Protein AF-G2X032-F1 (afdb_monomer_lite)

Foldseek 3Di:
DVVCCVPPRLVPDAAEEDFAALADPPLPDDHGAQAQQHNCHPVNLLCQLQDVSCPPHYYHYPHAQWDQDPVRDTDGDPVSVVVSVVVSVVSHVDDCPDPVNVVVSVVSNVVNVVSSVVNHVVSVVVVVVVVVVPDDPPPPDDPPDDDDDDDDDDDDD

Structure (mmCIF, N/CA/C/O backbone):
data_AF-G2X032-F1
#
_entry.id   AF-G2X032-F1
#
loop_
_atom_site.group_PDB
_atom_site.id
_atom_site.type_symbol
_atom_site.label_atom_id
_atom_site.label_alt_id
_atom_site.label_comp_id
_atom_site.label_asym_id
_atom_site.label_entity_id
_atom_site.label_seq_id
_atom_site.pdbx_PDB_ins_code
_atom_site.Cartn_x
_atom_site.Cartn_y
_atom_site.Cartn_z
_atom_site.occupancy
_atom_site.B_iso_or_equiv
_atom_site.auth_seq_id
_atom_site.auth_comp_id
_atom_site.auth_asym_id
_atom_site.auth_atom_id
_atom_site.pdbx_PDB_model_num
ATOM 1 N N . MET A 1 1 ? 1.055 -17.899 4.281 1.00 88.12 1 MET A N 1
ATOM 2 C CA . MET A 1 1 ? -0.250 -18.263 3.683 1.00 88.12 1 MET A CA 1
ATOM 3 C C . MET A 1 1 ? -0.881 -19.549 4.230 1.00 88.12 1 MET A C 1
ATOM 5 O O . MET A 1 1 ? -2.080 -19.686 4.055 1.00 88.12 1 MET A O 1
ATOM 9 N N . ALA A 1 2 ? -0.165 -20.439 4.941 1.00 92.31 2 ALA A N 1
ATOM 10 C CA . ALA A 1 2 ? -0.748 -21.683 5.482 1.00 92.31 2 ALA A CA 1
ATOM 11 C C . ALA A 1 2 ? -1.999 -21.465 6.357 1.00 92.31 2 ALA A C 1
ATOM 13 O O . ALA A 1 2 ? -3.010 -22.113 6.139 1.00 92.31 2 ALA A O 1
ATOM 14 N N . ALA A 1 3 ? -1.969 -20.495 7.278 1.00 96.56 3 ALA A N 1
ATOM 15 C CA . ALA A 1 3 ? -3.127 -20.192 8.125 1.00 96.56 3 ALA A CA 1
ATOM 16 C C . ALA A 1 3 ? -4.358 -19.719 7.328 1.00 96.56 3 ALA A C 1
ATOM 18 O O . ALA A 1 3 ? -5.481 -20.068 7.667 1.00 96.56 3 ALA A O 1
ATOM 19 N N . PHE A 1 4 ? -4.162 -18.945 6.254 1.00 95.19 4 PHE A N 1
ATOM 20 C CA . PHE A 1 4 ? -5.270 -18.532 5.387 1.00 95.19 4 PHE A CA 1
ATOM 21 C C . PHE A 1 4 ? -5.859 -19.728 4.633 1.00 95.19 4 PHE A C 1
ATOM 23 O O . PHE A 1 4 ? -7.075 -19.837 4.508 1.00 95.19 4 PHE A O 1
ATOM 30 N N . ASP A 1 5 ? -5.004 -20.624 4.137 1.00 95.44 5 ASP A N 1
ATOM 31 C CA . ASP A 1 5 ? -5.444 -21.821 3.421 1.00 95.44 5 ASP A CA 1
ATOM 32 C C . ASP A 1 5 ? -6.180 -22.815 4.337 1.00 95.44 5 ASP A C 1
ATOM 34 O O . ASP A 1 5 ? -7.159 -23.423 3.921 1.00 95.44 5 ASP A O 1
ATOM 38 N N . ASP A 1 6 ? -5.770 -22.912 5.602 1.00 97.56 6 ASP A N 1
ATOM 39 C CA . ASP A 1 6 ? -6.424 -23.752 6.611 1.00 97.56 6 ASP A CA 1
ATOM 40 C C . ASP A 1 6 ? -7.787 -23.189 7.057 1.00 97.56 6 ASP A C 1
ATOM 42 O O . ASP A 1 6 ? -8.788 -23.901 7.085 1.00 97.56 6 ASP A O 1
ATOM 46 N N . ILE A 1 7 ? -7.851 -21.886 7.358 1.00 98.06 7 ILE A N 1
ATOM 47 C CA . ILE A 1 7 ? -9.065 -21.246 7.894 1.00 98.06 7 ILE A CA 1
ATOM 48 C C . ILE A 1 7 ? -10.099 -20.971 6.795 1.00 98.06 7 ILE A C 1
ATOM 50 O O . ILE A 1 7 ? -11.298 -21.145 7.012 1.00 98.06 7 ILE A O 1
ATOM 54 N N . VAL A 1 8 ? -9.650 -20.493 5.631 1.00 97.06 8 VAL A N 1
ATOM 55 C CA . VAL A 1 8 ? -10.522 -20.082 4.520 1.00 97.06 8 VAL A CA 1
ATOM 56 C C . VAL A 1 8 ? -10.344 -21.019 3.330 1.00 97.06 8 VAL A C 1
ATOM 58 O O . VAL A 1 8 ? -11.320 -21.604 2.868 1.00 97.06 8 VAL A O 1
ATOM 61 N N . GLY A 1 9 ? -9.112 -21.177 2.841 1.00 96.44 9 GLY A N 1
ATOM 62 C CA . GLY A 1 9 ? -8.776 -21.944 1.639 1.00 96.44 9 GLY A CA 1
ATOM 63 C C . GLY A 1 9 ? -8.487 -21.057 0.429 1.00 96.44 9 GLY A C 1
ATOM 64 O O . GLY A 1 9 ? -9.359 -20.328 -0.051 1.00 96.44 9 GLY A O 1
ATOM 65 N N . LEU A 1 10 ? -7.286 -21.181 -0.145 1.00 94.44 10 LEU A N 1
ATOM 66 C CA . LEU A 1 10 ? -6.844 -20.417 -1.320 1.00 94.44 10 LEU A CA 1
ATOM 67 C C . LEU A 1 10 ? -7.747 -20.629 -2.537 1.00 94.44 10 LEU A C 1
ATOM 69 O O . LEU A 1 10 ? -7.938 -19.712 -3.330 1.00 94.44 10 LEU A O 1
ATOM 73 N N . ARG A 1 11 ? -8.383 -21.801 -2.657 1.00 95.19 11 ARG A N 1
ATOM 74 C CA . ARG A 1 11 ? -9.345 -22.103 -3.735 1.00 95.19 11 ARG A CA 1
ATOM 75 C C . ARG A 1 11 ? -10.534 -21.135 -3.802 1.00 95.19 11 ARG A C 1
ATOM 77 O O . ARG A 1 11 ? -11.154 -21.009 -4.864 1.00 95.19 11 ARG A O 1
ATOM 84 N N . TYR A 1 12 ? -10.868 -20.479 -2.689 1.00 97.19 12 TYR A N 1
ATOM 85 C CA . TYR A 1 12 ? -11.967 -19.517 -2.612 1.00 97.19 12 TYR A CA 1
ATOM 8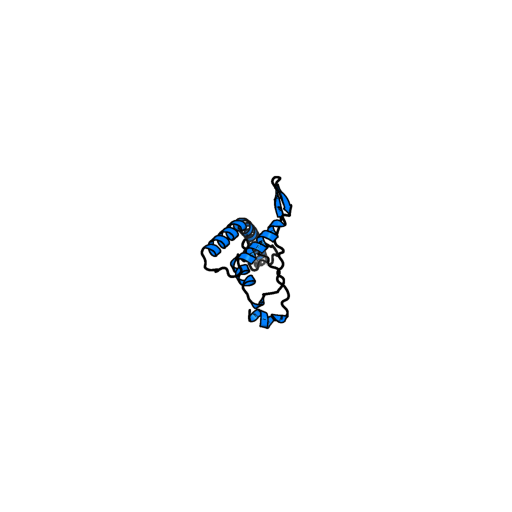6 C C . TYR A 1 12 ? -11.525 -18.071 -2.833 1.00 97.19 12 TYR A C 1
ATOM 88 O O . TYR A 1 12 ? -12.385 -17.220 -3.040 1.00 97.19 12 TYR A O 1
ATOM 96 N N . LEU A 1 13 ? -10.221 -17.780 -2.844 1.00 97.06 13 LEU A N 1
ATOM 97 C CA . LEU A 1 13 ? -9.732 -16.452 -3.194 1.00 97.06 13 LEU A CA 1
ATOM 98 C C . LEU A 1 13 ? -9.962 -16.209 -4.692 1.00 97.06 13 LEU A C 1
ATOM 100 O O . LEU A 1 13 ? -9.527 -17.002 -5.528 1.00 97.06 13 LEU A O 1
ATOM 104 N N . LYS A 1 14 ? -10.689 -15.137 -5.027 1.00 97.31 14 LYS A N 1
ATOM 105 C CA . LYS A 1 14 ? -11.059 -14.806 -6.417 1.00 97.31 14 LYS A CA 1
ATOM 106 C C . LYS A 1 14 ? -10.566 -13.453 -6.899 1.00 97.31 14 LYS A C 1
ATOM 108 O O . LYS A 1 14 ? -10.448 -13.289 -8.103 1.00 97.31 14 LYS A O 1
ATOM 113 N N . ALA A 1 15 ? -10.298 -12.515 -6.001 1.00 97.94 15 ALA A N 1
ATOM 114 C CA . ALA A 1 15 ? -9.799 -11.185 -6.321 1.00 97.94 15 ALA A CA 1
ATOM 115 C C . ALA A 1 15 ? -9.160 -10.566 -5.073 1.00 97.94 15 ALA A C 1
ATOM 117 O O . ALA A 1 15 ? -9.393 -11.039 -3.957 1.00 97.94 15 ALA A O 1
ATOM 118 N N . LEU A 1 16 ? -8.391 -9.498 -5.271 1.00 98.06 16 LEU A N 1
ATOM 119 C CA . LEU A 1 16 ? -7.870 -8.653 -4.203 1.00 98.06 16 LEU A CA 1
ATOM 120 C C . LEU A 1 16 ? -8.302 -7.207 -4.437 1.00 98.06 16 LEU A C 1
ATOM 122 O O . LEU A 1 16 ? -8.243 -6.716 -5.561 1.00 98.06 16 LEU A O 1
ATOM 126 N N . HIS A 1 17 ? -8.689 -6.514 -3.372 1.00 98.44 17 HIS A N 1
ATOM 127 C CA . HIS A 1 17 ? -8.714 -5.055 -3.370 1.00 98.44 17 HIS A CA 1
ATOM 128 C C . HIS A 1 17 ? -7.388 -4.590 -2.772 1.00 98.44 17 HIS A C 1
ATOM 130 O O . HIS A 1 17 ? -7.034 -4.992 -1.661 1.00 98.44 17 HIS A O 1
ATOM 136 N N . LEU A 1 18 ? -6.617 -3.817 -3.530 1.00 97.75 18 LEU A N 1
ATOM 137 C CA . LEU A 1 18 ? -5.286 -3.373 -3.137 1.00 97.75 18 LEU A CA 1
ATOM 138 C C . LEU A 1 18 ? -5.343 -1.916 -2.713 1.00 97.75 18 LEU A C 1
ATOM 140 O O . LEU A 1 18 ? -5.242 -1.009 -3.531 1.00 97.75 18 LEU A O 1
ATOM 144 N N . ASN A 1 19 ? -5.483 -1.709 -1.410 1.00 98.56 19 ASN A N 1
ATOM 145 C CA . ASN A 1 19 ? -5.557 -0.386 -0.813 1.00 98.56 19 ASN 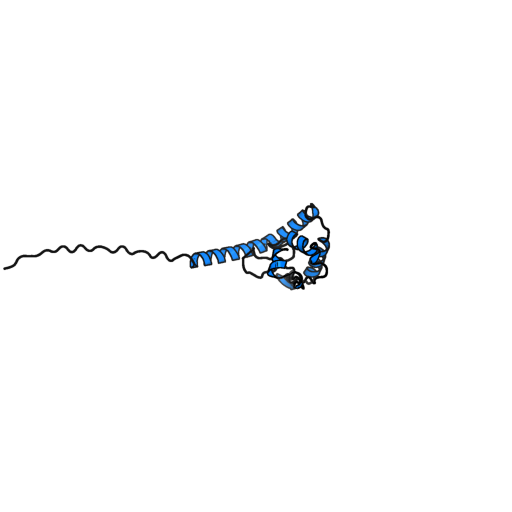A CA 1
ATOM 146 C C . ASN A 1 19 ? -4.539 -0.295 0.320 1.00 98.56 19 ASN A C 1
ATOM 148 O O . ASN A 1 19 ? -4.433 -1.206 1.143 1.00 98.56 19 ASN A O 1
ATOM 152 N N . ASP A 1 20 ? -3.796 0.807 0.381 1.00 98.69 20 ASP A N 1
ATOM 153 C CA . ASP A 1 20 ? -3.024 1.126 1.581 1.00 98.69 20 ASP A CA 1
ATOM 154 C C . ASP A 1 20 ? -3.962 1.728 2.637 1.00 98.69 20 ASP A C 1
ATOM 156 O O . ASP A 1 20 ? -5.103 2.089 2.341 1.00 98.69 20 ASP A O 1
ATOM 160 N N . SER A 1 21 ? -3.510 1.850 3.880 1.00 98.44 21 SER A N 1
ATOM 161 C CA . SER A 1 21 ? -4.320 2.366 4.982 1.00 98.44 21 SER A CA 1
ATOM 162 C C . SER A 1 21 ? -3.781 3.692 5.498 1.00 98.44 21 SER A C 1
ATOM 164 O O . SER A 1 21 ? -2.634 3.792 5.925 1.00 98.44 21 SER A O 1
ATOM 166 N N . LYS A 1 22 ? -4.631 4.718 5.565 1.00 98.25 22 LYS A N 1
ATOM 167 C CA . LYS A 1 22 ? -4.328 5.955 6.307 1.00 98.25 22 LYS A CA 1
ATOM 168 C C . LYS A 1 22 ? -4.374 5.748 7.815 1.00 98.25 22 LYS A C 1
ATOM 170 O O . LYS A 1 22 ? -3.928 6.624 8.546 1.00 98.25 22 LYS A O 1
ATOM 175 N N . ALA A 1 23 ? -4.970 4.654 8.282 1.00 97.75 23 ALA A N 1
ATOM 176 C CA . ALA A 1 23 ? -5.186 4.386 9.692 1.00 97.75 23 ALA A CA 1
ATOM 177 C C . ALA A 1 23 ? -4.251 3.279 10.207 1.00 97.75 23 ALA A C 1
ATOM 179 O O . ALA A 1 23 ? -3.946 2.340 9.464 1.00 97.75 23 ALA A O 1
ATOM 180 N N . PRO A 1 24 ? -3.804 3.364 11.470 1.00 97.69 24 PRO A N 1
ATOM 181 C CA . PRO A 1 24 ? -2.951 2.341 12.053 1.00 97.69 24 PRO A CA 1
ATOM 182 C C . PRO A 1 24 ? -3.684 0.999 12.162 1.00 97.69 24 PRO A C 1
ATOM 184 O O . PRO A 1 24 ? -4.923 0.931 12.122 1.00 97.69 24 PRO A O 1
ATOM 187 N N . PHE A 1 25 ? -2.895 -0.064 12.323 1.00 97.06 25 PHE A N 1
ATOM 188 C CA . PHE A 1 25 ? -3.392 -1.410 12.591 1.00 97.06 25 PHE A CA 1
ATOM 189 C C . PHE A 1 25 ? -4.389 -1.405 13.759 1.00 97.06 25 PHE A C 1
ATOM 191 O O . PHE A 1 25 ? -4.230 -0.648 14.715 1.00 97.06 25 PHE A O 1
ATOM 198 N N . ASP A 1 26 ? -5.427 -2.235 13.651 1.00 95.31 26 ASP A N 1
ATOM 199 C CA . ASP A 1 26 ? -6.474 -2.402 14.670 1.00 95.31 26 ASP A CA 1
ATOM 200 C C . ASP A 1 26 ? -7.323 -1.145 14.970 1.00 95.31 26 ASP A C 1
ATOM 202 O O . ASP A 1 26 ? -8.080 -1.088 15.932 1.00 95.31 26 ASP A O 1
ATOM 206 N N . SER A 1 27 ? -7.266 -0.112 14.120 1.00 95.00 27 SER A N 1
ATOM 207 C CA . SER A 1 27 ? -8.090 1.098 14.298 1.00 95.00 27 SER A CA 1
ATOM 208 C C . SER A 1 27 ? -9.578 0.913 13.961 1.00 95.00 27 SER A C 1
ATOM 210 O O . SER A 1 27 ? -10.392 1.785 14.287 1.00 95.00 27 SER A O 1
ATOM 212 N N . HIS A 1 28 ? -9.934 -0.179 13.275 1.00 94.12 28 HIS A N 1
ATOM 213 C CA . HIS A 1 28 ? -11.269 -0.452 12.720 1.00 94.12 28 HIS A CA 1
ATOM 214 C C . HIS A 1 28 ? -11.824 0.690 11.848 1.00 94.12 28 HIS A C 1
ATOM 216 O O . HIS A 1 28 ? -13.030 0.946 11.822 1.00 94.12 28 HIS A O 1
ATOM 222 N N . ARG A 1 29 ? -10.938 1.422 11.163 1.00 94.62 29 ARG A N 1
ATOM 223 C CA . ARG A 1 29 ? -11.305 2.488 10.228 1.00 94.62 29 ARG A CA 1
ATOM 224 C C . ARG A 1 29 ? -10.981 2.060 8.810 1.00 94.62 29 ARG A C 1
ATOM 226 O O . ARG A 1 29 ? -9.842 1.716 8.520 1.00 94.62 29 ARG A O 1
ATOM 233 N N . ASP A 1 30 ? -11.970 2.181 7.940 1.00 96.94 30 ASP A N 1
ATOM 234 C CA . ASP A 1 30 ? -11.817 1.944 6.513 1.00 96.94 30 ASP A CA 1
ATOM 235 C C . ASP A 1 30 ? -11.423 3.250 5.810 1.00 96.94 30 ASP A C 1
ATOM 237 O O . ASP A 1 30 ? -12.266 4.046 5.397 1.00 96.94 30 ASP A O 1
ATOM 241 N N . LEU A 1 31 ? -10.124 3.562 5.832 1.00 97.56 31 LEU A N 1
ATOM 242 C CA . LEU A 1 31 ? -9.578 4.790 5.257 1.00 97.56 31 LEU A CA 1
ATOM 243 C C . LEU A 1 31 ? -8.432 4.470 4.308 1.00 97.56 31 LEU A C 1
ATOM 245 O O . LEU A 1 31 ? -7.285 4.345 4.735 1.00 97.56 31 LEU A O 1
ATOM 249 N N . HIS A 1 32 ? -8.736 4.420 3.015 1.00 98.38 32 HIS A N 1
ATOM 250 C CA . HIS A 1 32 ? -7.744 4.098 1.998 1.00 98.38 32 HIS A CA 1
ATOM 251 C C . HIS A 1 32 ? -6.702 5.210 1.819 1.00 98.38 32 HIS A C 1
ATOM 253 O O . HIS A 1 32 ? -7.028 6.406 1.774 1.00 98.38 32 HIS A O 1
ATOM 259 N N . ALA A 1 33 ? -5.446 4.796 1.696 1.00 98.38 33 ALA A N 1
ATOM 260 C CA . ALA A 1 33 ? -4.301 5.587 1.267 1.00 98.38 33 ALA A CA 1
ATOM 261 C C . ALA A 1 33 ? -3.841 5.127 -0.121 1.00 98.38 33 ALA A C 1
ATOM 263 O O . ALA A 1 33 ? -4.131 4.010 -0.546 1.00 98.38 33 ALA A O 1
ATOM 264 N N . ASN A 1 34 ? -3.105 6.000 -0.804 1.00 98.62 34 ASN A N 1
ATOM 265 C CA . ASN A 1 34 ? -2.409 5.628 -2.027 1.00 98.62 34 ASN A CA 1
ATOM 266 C C . ASN A 1 34 ? -1.288 4.625 -1.725 1.00 98.62 34 ASN A C 1
ATOM 268 O O . ASN A 1 34 ? -0.713 4.650 -0.631 1.00 98.62 34 ASN A O 1
ATOM 272 N N . ILE A 1 35 ? -0.970 3.773 -2.695 1.00 98.69 35 ILE A N 1
ATOM 273 C CA . ILE A 1 35 ? -0.009 2.672 -2.563 1.00 98.69 35 ILE A CA 1
ATOM 274 C C . ILE A 1 35 ? 1.337 3.177 -2.020 1.00 98.69 35 ILE A C 1
ATOM 276 O O . ILE A 1 35 ? 1.945 4.095 -2.569 1.00 98.69 35 ILE A O 1
ATOM 280 N N . GLY A 1 36 ? 1.792 2.590 -0.910 1.00 98.62 36 GLY A N 1
ATOM 281 C CA . GLY A 1 36 ? 3.065 2.903 -0.253 1.00 98.62 36 GLY A CA 1
ATOM 282 C C . GLY A 1 36 ? 3.050 4.143 0.647 1.00 98.62 36 GLY A C 1
ATOM 283 O O . GLY A 1 36 ? 4.009 4.365 1.388 1.00 98.62 36 GLY A O 1
ATOM 284 N N . THR A 1 37 ? 1.976 4.938 0.623 1.00 98.69 37 THR A N 1
ATOM 285 C CA . THR A 1 37 ? 1.848 6.171 1.421 1.00 98.69 37 THR A CA 1
ATOM 286 C C . THR A 1 37 ? 1.156 5.952 2.768 1.00 98.69 37 THR A C 1
ATOM 288 O O . THR A 1 37 ? 1.146 6.840 3.621 1.00 98.69 37 THR A O 1
ATOM 291 N N . GLY A 1 38 ? 0.554 4.788 2.991 1.00 98.62 38 GLY A N 1
ATOM 292 C CA . GLY A 1 38 ? -0.152 4.458 4.221 1.00 98.62 38 GLY A CA 1
ATOM 293 C C . GLY A 1 38 ? 0.703 3.679 5.223 1.00 98.62 38 GLY A C 1
ATOM 294 O O . GLY A 1 38 ? 1.932 3.670 5.166 1.00 98.62 38 GLY A O 1
ATOM 295 N N . PHE A 1 39 ? 0.029 3.095 6.209 1.00 98.56 39 PHE A N 1
ATOM 296 C CA . PHE A 1 39 ? 0.620 2.307 7.286 1.00 98.56 39 PHE A CA 1
ATOM 297 C C . PHE A 1 39 ? 1.036 0.897 6.844 1.00 98.56 39 PHE A C 1
ATOM 299 O O . PHE A 1 39 ? 1.818 0.277 7.559 1.00 98.56 39 PHE A O 1
ATOM 306 N N . LEU A 1 40 ? 0.537 0.379 5.709 1.00 98.38 40 LEU A N 1
ATOM 307 C CA . LEU A 1 40 ? 1.018 -0.902 5.175 1.00 98.38 40 LEU A CA 1
ATOM 308 C C . LEU A 1 40 ? 2.389 -0.734 4.515 1.00 98.38 40 LEU A C 1
ATOM 310 O O . LEU A 1 40 ? 3.253 -1.595 4.673 1.00 98.38 40 LEU A O 1
ATOM 314 N N . GLY A 1 41 ? 2.589 0.383 3.808 1.00 98.44 41 GLY A N 1
ATOM 315 C CA . GLY A 1 41 ? 3.844 0.695 3.133 1.00 98.44 41 GLY A CA 1
ATOM 316 C C . GLY A 1 41 ? 4.077 -0.130 1.866 1.00 98.44 41 GLY A C 1
ATOM 317 O O . GLY A 1 41 ? 3.297 -1.012 1.505 1.00 98.44 41 GLY A O 1
ATOM 318 N N . LEU A 1 42 ? 5.159 0.187 1.151 1.00 98.69 42 LEU A N 1
ATOM 319 C CA . LEU A 1 42 ? 5.401 -0.339 -0.195 1.00 98.69 42 LEU A CA 1
ATOM 320 C C . LEU A 1 42 ? 5.700 -1.845 -0.188 1.00 98.69 42 LEU A C 1
ATOM 322 O O . LEU A 1 42 ? 5.226 -2.574 -1.063 1.00 98.69 42 LEU A O 1
ATOM 326 N N . ARG A 1 43 ? 6.430 -2.332 0.825 1.00 98.44 43 ARG A N 1
ATOM 327 C CA . ARG A 1 43 ? 6.792 -3.754 0.955 1.00 98.44 43 ARG A CA 1
ATOM 328 C C . ARG A 1 43 ? 5.591 -4.699 1.016 1.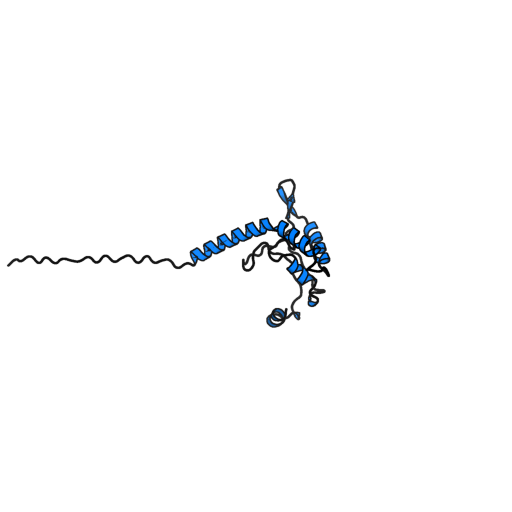00 98.44 43 ARG A C 1
ATOM 330 O O . ARG A 1 43 ? 5.681 -5.823 0.513 1.00 98.44 43 ARG A O 1
ATOM 337 N N . ALA A 1 44 ? 4.461 -4.263 1.574 1.00 98.25 44 ALA A N 1
ATOM 338 C CA . ALA A 1 44 ? 3.239 -5.063 1.580 1.00 98.25 44 ALA A CA 1
ATOM 339 C C . ALA A 1 44 ? 2.759 -5.357 0.148 1.00 98.25 44 ALA A C 1
ATOM 341 O O . ALA A 1 44 ? 2.496 -6.508 -0.199 1.00 98.25 44 ALA A O 1
ATOM 342 N N . PHE A 1 45 ? 2.722 -4.334 -0.707 1.00 98.69 45 PHE A N 1
ATOM 343 C CA . PHE A 1 45 ? 2.288 -4.465 -2.098 1.00 98.69 45 PHE A CA 1
ATOM 344 C C . PHE A 1 45 ? 3.295 -5.221 -2.953 1.00 98.69 45 PHE A C 1
ATOM 346 O O . PHE A 1 45 ? 2.889 -6.072 -3.739 1.00 98.69 45 PHE A O 1
ATOM 353 N N . HIS A 1 46 ? 4.595 -4.988 -2.743 1.00 98.69 46 HIS A N 1
ATOM 354 C CA . HIS A 1 46 ? 5.654 -5.784 -3.372 1.00 98.69 46 HIS A CA 1
ATOM 355 C C . HIS A 1 46 ? 5.463 -7.281 -3.103 1.00 98.69 46 HIS A C 1
ATOM 357 O O . HIS A 1 46 ? 5.475 -8.084 -4.038 1.00 98.69 46 HIS A O 1
ATOM 363 N N . SER A 1 47 ? 5.200 -7.646 -1.845 1.00 98.06 47 SER A N 1
ATOM 364 C CA . SER A 1 47 ? 4.970 -9.039 -1.449 1.00 98.06 47 SER A CA 1
ATOM 365 C C . SER A 1 47 ? 3.750 -9.640 -2.150 1.00 98.06 47 SER A C 1
ATOM 367 O O . SER A 1 47 ? 3.785 -10.798 -2.557 1.00 98.06 47 SER A O 1
ATOM 369 N N . VAL A 1 48 ? 2.675 -8.861 -2.308 1.00 97.38 48 VAL A N 1
ATOM 370 C CA . VAL A 1 48 ? 1.436 -9.299 -2.968 1.00 97.38 48 VAL A CA 1
ATOM 371 C C . VAL A 1 48 ? 1.646 -9.533 -4.463 1.00 97.38 48 VAL A C 1
ATOM 373 O O . VAL A 1 48 ? 1.297 -10.606 -4.953 1.00 97.38 48 VAL A O 1
ATOM 376 N N . VAL A 1 49 ? 2.226 -8.571 -5.189 1.00 97.88 49 VAL A N 1
ATOM 377 C CA . VAL A 1 49 ? 2.376 -8.677 -6.654 1.00 97.88 49 VAL A CA 1
ATOM 378 C C . VAL A 1 49 ? 3.410 -9.724 -7.074 1.00 97.88 49 VAL A C 1
ATOM 380 O O . V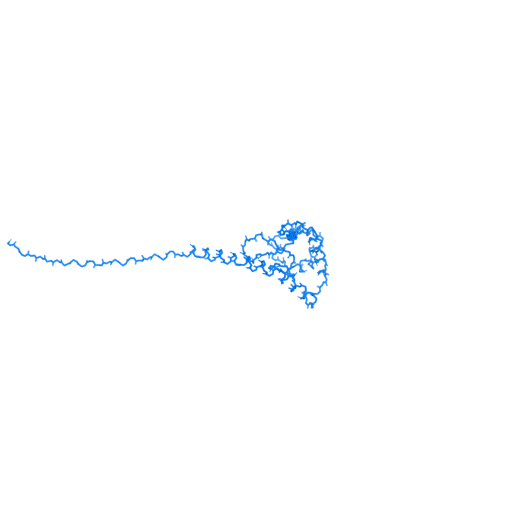AL A 1 49 ? 3.336 -10.244 -8.183 1.00 97.88 49 VAL A O 1
ATOM 383 N N . ASN A 1 50 ? 4.337 -10.085 -6.179 1.00 97.88 50 ASN A N 1
ATOM 384 C CA . ASN A 1 50 ? 5.333 -11.136 -6.408 1.00 97.88 50 ASN A CA 1
ATOM 385 C C . ASN A 1 50 ? 4.933 -12.507 -5.827 1.00 97.88 50 ASN A C 1
ATOM 387 O O . ASN A 1 50 ? 5.701 -13.468 -5.927 1.00 97.88 50 ASN A O 1
ATOM 391 N N . TYR A 1 51 ? 3.744 -12.648 -5.229 1.00 96.50 51 TYR A N 1
ATOM 392 C CA . TYR A 1 51 ? 3.294 -13.936 -4.705 1.00 96.50 51 TYR A CA 1
ATOM 393 C C . TYR A 1 51 ? 2.677 -14.795 -5.814 1.00 96.50 51 TYR A C 1
ATOM 395 O O . TYR A 1 51 ? 1.547 -14.568 -6.242 1.00 96.50 51 TYR A O 1
ATOM 403 N N . ALA A 1 52 ? 3.409 -15.824 -6.258 1.00 95.38 52 ALA A N 1
ATOM 404 C CA . ALA A 1 52 ? 3.029 -16.647 -7.411 1.00 95.38 52 ALA A CA 1
ATOM 405 C C . ALA A 1 52 ? 1.579 -17.191 -7.387 1.00 95.38 52 ALA A C 1
ATOM 407 O O . ALA A 1 52 ? 0.928 -17.143 -8.429 1.00 95.38 52 ALA A O 1
ATOM 408 N N . PRO A 1 53 ? 1.009 -17.644 -6.249 1.00 94.75 53 PRO A N 1
ATOM 409 C CA . PRO A 1 53 ? -0.390 -18.084 -6.202 1.00 94.75 53 PRO A CA 1
ATOM 410 C C . PRO A 1 53 ? -1.445 -17.000 -6.462 1.00 94.75 53 PRO A C 1
ATOM 412 O O . PRO A 1 53 ? -2.609 -17.343 -6.649 1.00 94.75 53 PRO A O 1
ATOM 415 N N . PHE A 1 54 ? -1.082 -15.714 -6.456 1.00 95.81 54 PHE A N 1
ATOM 416 C CA . PHE A 1 54 ? -1.988 -14.620 -6.824 1.00 95.81 54 PHE A CA 1
ATOM 417 C C . PHE A 1 54 ? -1.917 -14.250 -8.309 1.00 95.81 54 PHE A C 1
ATOM 419 O O . PHE A 1 54 ? -2.715 -13.434 -8.771 1.00 95.81 54 PHE A O 1
ATOM 426 N N . ALA A 1 55 ? -1.003 -14.851 -9.076 1.00 94.69 55 ALA A N 1
ATOM 427 C CA . ALA A 1 55 ? -0.906 -14.608 -10.507 1.00 94.69 55 ALA A CA 1
ATOM 428 C C . ALA A 1 55 ? -2.233 -14.938 -11.213 1.00 94.69 55 ALA A C 1
ATOM 430 O O . ALA A 1 55 ? -2.815 -16.006 -11.023 1.00 94.69 55 ALA A O 1
ATOM 431 N N . GLY A 1 56 ? -2.712 -14.004 -12.037 1.00 95.25 56 GLY A N 1
ATOM 432 C CA . GLY A 1 56 ? -3.977 -14.134 -12.765 1.00 95.25 56 GLY A CA 1
ATOM 433 C C . GLY A 1 56 ? -5.233 -13.784 -11.960 1.00 95.25 56 GLY A C 1
ATOM 434 O O . GLY A 1 56 ? -6.321 -13.781 -12.536 1.00 95.25 56 GLY A O 1
ATOM 435 N N . LEU A 1 57 ? -5.118 -13.457 -10.667 1.00 97.69 57 LEU A N 1
ATOM 436 C CA . LEU A 1 57 ? -6.243 -12.916 -9.908 1.00 97.69 57 LEU A CA 1
ATOM 437 C C . LEU A 1 57 ? -6.454 -11.428 -10.236 1.00 97.69 57 LEU A C 1
ATOM 439 O O . LEU A 1 57 ? -5.482 -10.671 -10.273 1.00 97.69 57 LEU A O 1
ATOM 443 N N . PRO A 1 58 ? -7.707 -10.975 -10.419 1.00 98.31 58 PRO A N 1
ATOM 444 C CA . PRO A 1 58 ? -8.027 -9.556 -10.484 1.00 98.31 58 PRO A CA 1
ATOM 445 C C . PRO A 1 58 ? -7.564 -8.813 -9.227 1.00 98.31 58 PRO A C 1
ATOM 447 O O . PRO A 1 58 ? -7.837 -9.242 -8.103 1.00 98.31 58 PRO A O 1
ATOM 450 N N . MET A 1 59 ? -6.905 -7.675 -9.434 1.00 98.19 59 MET A N 1
ATOM 451 C CA . MET A 1 59 ? -6.483 -6.746 -8.388 1.00 98.19 59 MET A CA 1
ATOM 452 C C . MET A 1 59 ? -7.137 -5.388 -8.657 1.00 98.19 59 MET A C 1
ATOM 454 O O . MET A 1 59 ? -6.972 -4.831 -9.741 1.00 98.19 59 MET A O 1
ATOM 458 N N . VAL A 1 60 ? -7.916 -4.880 -7.703 1.00 98.31 60 VAL A N 1
ATOM 459 C CA . VAL A 1 60 ? -8.737 -3.668 -7.853 1.00 98.31 60 VAL A CA 1
ATOM 460 C C . VAL A 1 60 ? -8.214 -2.574 -6.930 1.00 98.31 60 VAL A C 1
ATOM 462 O O . VAL A 1 60 ? -8.053 -2.808 -5.735 1.00 98.31 60 VAL A O 1
ATOM 465 N N . LEU A 1 61 ? -7.956 -1.387 -7.478 1.00 98.25 61 LEU A N 1
ATOM 466 C CA . LEU A 1 61 ? -7.629 -0.193 -6.697 1.00 98.25 61 LEU A CA 1
ATOM 467 C C . LEU A 1 61 ? -8.912 0.558 -6.332 1.00 98.25 61 LEU A C 1
ATOM 469 O O . LEU A 1 61 ? -9.741 0.838 -7.196 1.00 98.25 61 LEU A O 1
ATOM 473 N N . GLU A 1 62 ? -9.040 0.933 -5.063 1.00 97.81 62 GLU A N 1
ATOM 474 C CA . GLU A 1 62 ? -10.104 1.799 -4.530 1.00 97.81 62 GLU A CA 1
ATOM 475 C C . GLU A 1 62 ? -9.483 2.985 -3.771 1.00 97.81 62 GLU A C 1
ATOM 477 O O . GLU A 1 62 ? -10.042 3.527 -2.811 1.00 97.81 62 GLU A O 1
ATOM 482 N N . THR A 1 63 ? -8.269 3.353 -4.173 1.00 98.06 63 THR A N 1
ATOM 483 C CA . THR A 1 63 ? -7.464 4.418 -3.583 1.00 98.06 63 THR A CA 1
ATOM 484 C C . THR A 1 63 ? -8.040 5.798 -3.928 1.00 98.06 63 THR A C 1
ATOM 486 O O . THR A 1 63 ? -8.681 5.976 -4.969 1.00 98.06 63 THR A O 1
ATOM 489 N N . PRO A 1 64 ? -7.838 6.806 -3.058 1.00 97.00 64 PRO A N 1
ATOM 490 C CA . PRO A 1 64 ? -8.359 8.150 -3.283 1.00 97.00 64 PRO A CA 1
ATOM 491 C C . PRO A 1 64 ? -7.700 8.816 -4.500 1.00 97.00 64 PRO A C 1
ATOM 493 O O . PRO A 1 64 ? -6.477 8.774 -4.648 1.00 97.00 64 PRO A O 1
ATOM 496 N N . ILE A 1 65 ? -8.514 9.493 -5.317 1.00 96.50 65 ILE A N 1
ATOM 497 C CA . ILE A 1 65 ? -8.075 10.219 -6.526 1.00 96.50 65 ILE A CA 1
ATOM 498 C C . ILE A 1 65 ? -8.282 11.737 -6.440 1.00 96.50 65 ILE A C 1
ATOM 500 O O . ILE A 1 65 ? -7.974 12.460 -7.385 1.00 96.50 65 ILE A O 1
ATOM 504 N N . ASP A 1 66 ? -8.807 12.238 -5.323 1.00 93.12 66 ASP A N 1
ATOM 505 C CA . ASP A 1 66 ? -9.020 13.668 -5.125 1.00 93.12 66 ASP A CA 1
ATOM 506 C C . ASP A 1 66 ? -7.688 14.409 -4.976 1.00 93.12 66 ASP A C 1
ATOM 508 O O . ASP A 1 66 ? -6.911 14.159 -4.050 1.00 93.12 66 ASP A O 1
ATOM 512 N N . ARG A 1 67 ? -7.458 15.400 -5.837 1.00 87.19 67 ARG A N 1
ATOM 513 C CA . ARG A 1 67 ? -6.350 16.354 -5.721 1.00 87.19 67 ARG A CA 1
ATOM 514 C C . ARG A 1 67 ? -6.874 17.764 -5.503 1.00 87.19 67 ARG A C 1
ATOM 516 O O . ARG A 1 67 ? -7.977 18.113 -5.918 1.00 87.19 67 ARG A O 1
ATOM 523 N N . LYS A 1 68 ? -6.076 18.595 -4.833 1.00 85.81 68 LYS A N 1
ATOM 524 C CA . LYS A 1 68 ? -6.385 20.017 -4.664 1.00 85.81 68 LYS A CA 1
ATOM 525 C C . LYS A 1 68 ? -6.004 20.776 -5.929 1.00 85.81 68 LYS A C 1
ATOM 527 O O . LYS A 1 68 ? -4.831 20.830 -6.284 1.00 85.81 68 LYS A O 1
ATOM 532 N N . GLY A 1 69 ? -7.003 21.343 -6.597 1.00 84.69 69 GLY A N 1
ATOM 533 C CA . GLY A 1 69 ? -6.805 22.248 -7.718 1.00 84.69 69 GLY A CA 1
ATOM 534 C C . GLY A 1 69 ? -6.203 23.588 -7.272 1.00 84.69 69 GLY A C 1
ATOM 535 O O . GLY A 1 69 ? -6.148 23.877 -6.071 1.00 84.69 69 GLY A O 1
ATOM 536 N N . PRO A 1 70 ? -5.791 24.443 -8.224 1.00 86.69 70 PRO A N 1
ATOM 537 C CA . PRO A 1 70 ? -5.241 25.769 -7.927 1.00 86.69 70 PRO A CA 1
ATOM 538 C C . PRO A 1 70 ? -6.179 26.666 -7.104 1.00 86.69 70 PRO A C 1
ATOM 540 O O . PRO A 1 70 ? -5.724 27.563 -6.404 1.00 86.69 70 PRO A O 1
ATOM 543 N N . ASP A 1 71 ? -7.489 26.415 -7.170 1.00 92.75 71 ASP A N 1
ATOM 544 C CA . ASP A 1 71 ? -8.530 27.125 -6.423 1.00 92.75 71 ASP A CA 1
ATOM 545 C C . ASP A 1 71 ? -8.837 26.500 -5.044 1.00 92.75 71 ASP A C 1
ATOM 547 O O . ASP A 1 71 ? -9.784 26.905 -4.369 1.00 92.75 71 ASP A O 1
ATOM 551 N N . GLY A 1 72 ? -8.063 25.495 -4.620 1.00 89.62 72 GLY A N 1
ATOM 552 C CA . GLY A 1 72 ? -8.238 24.778 -3.355 1.00 89.62 72 GLY A CA 1
ATOM 553 C C . GLY A 1 72 ? -9.409 23.787 -3.336 1.00 89.62 72 GLY A C 1
ATOM 554 O O . GLY A 1 72 ? -9.635 23.113 -2.317 1.00 89.62 72 GLY A O 1
ATOM 555 N N . LYS A 1 73 ? -10.154 23.648 -4.439 1.00 91.69 73 LYS A N 1
ATOM 556 C CA . LYS A 1 73 ? -11.224 22.652 -4.547 1.00 91.69 73 LYS A CA 1
ATOM 557 C C . LYS A 1 73 ? -10.650 21.278 -4.845 1.00 91.69 73 LYS A C 1
ATOM 559 O O . LYS A 1 73 ? -9.560 21.145 -5.394 1.00 91.69 73 LYS A O 1
ATOM 564 N N . SER A 1 74 ? -11.376 20.251 -4.420 1.00 92.31 74 SER A N 1
ATOM 565 C CA . SER A 1 74 ? -11.036 18.877 -4.776 1.00 92.31 74 SER A CA 1
ATOM 566 C C . SER A 1 74 ? -11.495 18.601 -6.206 1.00 92.31 74 SER A C 1
ATOM 568 O O . SER A 1 74 ? -12.626 18.936 -6.559 1.00 92.31 74 SER A O 1
ATOM 570 N N . VAL A 1 75 ? -10.614 18.017 -7.008 1.00 94.19 75 VAL A N 1
ATOM 571 C CA . VAL A 1 75 ? -10.896 17.532 -8.359 1.00 94.19 75 VAL A CA 1
ATOM 572 C C . VAL A 1 75 ? -10.451 16.079 -8.425 1.00 94.19 75 VAL A C 1
ATOM 574 O O . VAL A 1 75 ? -9.368 15.748 -7.941 1.00 94.19 75 VAL A O 1
ATOM 577 N N . GLU A 1 76 ? -11.275 15.223 -9.022 1.00 94.50 76 GLU A N 1
ATOM 578 C CA . GLU A 1 76 ? -10.908 13.834 -9.282 1.00 94.50 76 GLU A CA 1
ATOM 579 C C . GLU A 1 76 ? -9.842 13.759 -10.380 1.00 94.50 76 GLU A C 1
ATOM 581 O O . GLU A 1 76 ? -10.048 14.240 -11.496 1.00 94.50 76 GLU A O 1
ATOM 586 N N . ASP A 1 77 ? -8.721 13.113 -10.074 1.00 95.00 77 ASP A N 1
ATOM 587 C CA . ASP A 1 77 ? -7.636 12.869 -11.015 1.00 95.00 77 ASP A CA 1
ATOM 588 C C . ASP A 1 77 ? -7.429 11.364 -11.220 1.00 95.00 77 ASP A C 1
ATOM 590 O O . ASP A 1 77 ? -6.687 10.698 -10.497 1.00 95.00 77 ASP A O 1
ATOM 594 N N . ARG A 1 78 ? -8.075 10.818 -12.253 1.00 95.12 78 ARG A N 1
ATOM 595 C CA . ARG A 1 78 ? -7.967 9.392 -12.608 1.00 95.12 78 ARG A CA 1
ATOM 596 C C . ARG A 1 78 ? -6.552 8.974 -13.009 1.00 95.12 78 ARG A C 1
ATOM 598 O O . ARG A 1 78 ? -6.270 7.776 -13.018 1.00 95.12 78 ARG A O 1
ATOM 605 N N . GLN A 1 79 ? -5.660 9.924 -13.307 1.00 96.44 79 GLN A N 1
ATOM 606 C CA . GLN A 1 79 ? -4.254 9.623 -13.564 1.00 96.44 79 GLN A CA 1
ATOM 607 C C . GLN A 1 79 ? -3.589 8.975 -12.344 1.00 96.44 79 GLN A C 1
ATOM 609 O O . GLN A 1 79 ? -2.681 8.170 -12.517 1.00 96.44 79 GLN A O 1
ATOM 614 N N . VAL A 1 80 ? -4.092 9.233 -11.129 1.00 96.75 80 VAL A N 1
ATOM 615 C CA . VAL A 1 80 ? -3.607 8.594 -9.897 1.00 96.75 80 VAL A CA 1
ATOM 616 C C . VAL A 1 80 ? -3.632 7.069 -10.005 1.00 96.75 80 VAL A C 1
ATOM 618 O O . VAL A 1 80 ? -2.622 6.433 -9.720 1.00 96.75 80 VAL A O 1
ATOM 621 N N . TRP A 1 81 ? -4.732 6.472 -10.474 1.00 97.94 81 TRP A N 1
ATOM 622 C CA . TRP A 1 81 ? -4.805 5.015 -10.627 1.00 97.94 81 TRP A CA 1
ATOM 623 C C . TRP A 1 81 ? -3.865 4.496 -11.708 1.00 97.94 81 TRP A C 1
ATOM 625 O O . TRP A 1 81 ? -3.247 3.453 -11.529 1.00 97.94 81 TRP A O 1
ATOM 635 N N . ALA A 1 82 ? -3.719 5.218 -12.820 1.00 98.19 82 ALA A N 1
ATOM 636 C CA . ALA A 1 82 ? -2.776 4.829 -13.864 1.00 98.19 82 ALA A CA 1
ATOM 637 C C . ALA A 1 82 ? -1.321 4.860 -13.359 1.00 98.19 82 ALA A C 1
ATOM 639 O O . ALA A 1 82 ? -0.531 3.983 -13.707 1.00 98.19 82 ALA A O 1
ATOM 640 N N . ASP A 1 83 ? -0.973 5.835 -12.519 1.00 98.19 83 ASP A N 1
ATOM 641 C CA . ASP A 1 83 ? 0.348 5.934 -11.896 1.00 98.19 83 ASP A CA 1
ATOM 642 C C . ASP A 1 83 ? 0.564 4.821 -10.857 1.00 98.19 83 ASP A C 1
ATOM 644 O O . ASP A 1 83 ? 1.640 4.229 -10.807 1.00 98.19 83 ASP A O 1
ATOM 648 N N . GLU A 1 84 ? -0.456 4.483 -10.064 1.00 98.56 84 GLU A N 1
ATOM 649 C CA . GLU A 1 84 ? -0.388 3.387 -9.089 1.00 98.56 84 GLU A CA 1
ATOM 650 C C . GLU A 1 84 ? -0.310 2.005 -9.741 1.00 98.56 84 GLU A C 1
ATOM 652 O O . GLU A 1 84 ? 0.421 1.147 -9.253 1.00 98.56 84 GLU A O 1
ATOM 657 N N . ILE A 1 85 ? -1.000 1.788 -10.864 1.00 98.62 85 ILE A N 1
ATOM 658 C CA . ILE A 1 85 ? -0.858 0.558 -11.653 1.00 98.62 85 ILE A CA 1
ATOM 659 C C . ILE A 1 85 ? 0.590 0.421 -12.132 1.00 98.62 85 ILE A C 1
ATOM 661 O O . ILE A 1 85 ? 1.207 -0.615 -11.903 1.00 98.62 85 ILE A O 1
ATOM 665 N N . LYS A 1 86 ? 1.171 1.484 -12.705 1.00 98.69 86 LYS A N 1
ATOM 666 C CA . LYS A 1 86 ? 2.579 1.477 -13.137 1.00 98.69 86 LYS A CA 1
ATOM 667 C C . LYS A 1 86 ? 3.544 1.262 -11.976 1.00 98.69 86 LYS A C 1
ATOM 669 O O . LYS A 1 86 ? 4.545 0.567 -12.135 1.00 98.69 86 LYS A O 1
ATOM 674 N N . LEU A 1 87 ? 3.255 1.847 -10.813 1.00 98.75 87 LEU A N 1
ATOM 675 C CA . LEU A 1 87 ? 4.023 1.605 -9.597 1.00 98.75 87 LEU A CA 1
ATOM 676 C C . LEU A 1 87 ? 3.994 0.114 -9.246 1.00 98.75 87 LEU A C 1
ATOM 678 O O . LEU A 1 87 ? 5.059 -0.477 -9.121 1.00 98.75 87 LEU A O 1
ATOM 682 N N . LEU A 1 88 ? 2.815 -0.508 -9.151 1.00 98.62 88 LEU A N 1
ATOM 683 C CA . LEU A 1 88 ? 2.673 -1.935 -8.840 1.00 98.62 88 LEU A CA 1
ATOM 684 C C . LEU A 1 88 ? 3.374 -2.832 -9.869 1.00 98.62 88 LEU A C 1
ATOM 686 O O . LEU A 1 88 ? 4.083 -3.757 -9.479 1.00 98.62 88 LEU A O 1
ATOM 690 N N . GLU A 1 89 ? 3.234 -2.533 -11.162 1.00 98.25 89 GLU A N 1
ATOM 691 C CA . GLU A 1 89 ? 3.937 -3.239 -12.239 1.00 98.25 89 GLU A CA 1
ATOM 692 C C . GLU A 1 89 ? 5.458 -3.135 -12.079 1.00 98.25 89 GLU A C 1
ATOM 694 O O . GLU A 1 89 ? 6.161 -4.129 -12.247 1.00 98.25 89 GLU A O 1
ATOM 699 N N . SER A 1 90 ? 5.972 -1.963 -11.686 1.00 98.44 90 SER A N 1
ATOM 700 C CA . SER A 1 90 ? 7.410 -1.767 -11.471 1.00 98.44 90 SER A CA 1
ATOM 701 C C . SER A 1 90 ? 7.976 -2.589 -10.309 1.00 98.44 90 SER A C 1
ATOM 703 O O . SER A 1 90 ? 9.170 -2.877 -10.300 1.00 98.44 90 SER A O 1
ATOM 705 N N . LEU A 1 91 ? 7.140 -2.995 -9.344 1.00 98.44 91 LEU A N 1
ATOM 706 C CA . LEU A 1 91 ? 7.561 -3.824 -8.210 1.00 98.44 91 LEU A CA 1
ATOM 707 C C . LEU A 1 91 ? 7.735 -5.302 -8.587 1.00 98.44 91 LEU A C 1
ATOM 709 O O . LEU A 1 91 ? 8.351 -6.053 -7.826 1.00 98.44 91 LEU A O 1
ATOM 713 N N . ILE A 1 92 ? 7.190 -5.746 -9.723 1.00 97.88 92 ILE A N 1
ATOM 714 C CA . ILE A 1 92 ? 7.288 -7.139 -10.171 1.00 97.88 92 ILE A CA 1
ATOM 715 C C . ILE A 1 92 ? 8.749 -7.449 -10.509 1.00 97.88 92 ILE A C 1
ATOM 717 O O . ILE A 1 92 ? 9.342 -6.852 -11.404 1.00 97.88 92 ILE A O 1
ATOM 721 N N . GLY A 1 93 ? 9.343 -8.393 -9.779 1.00 96.81 93 GLY A N 1
ATOM 722 C CA . GLY A 1 93 ? 10.749 -8.774 -9.925 1.00 96.81 93 GLY A CA 1
ATOM 723 C C . GLY A 1 93 ? 11.760 -7.755 -9.385 1.00 96.81 93 GLY A C 1
ATOM 724 O O . GLY A 1 93 ? 12.960 -8.015 -9.462 1.00 96.81 93 GLY A O 1
ATOM 725 N N . MET A 1 94 ? 11.315 -6.626 -8.823 1.00 97.94 94 MET A N 1
ATOM 726 C CA . MET A 1 94 ? 12.203 -5.678 -8.146 1.00 97.94 94 MET A CA 1
ATOM 727 C C . MET A 1 94 ? 12.792 -6.323 -6.885 1.00 97.94 94 MET A C 1
ATOM 729 O O . MET A 1 94 ? 12.073 -6.973 -6.124 1.00 97.94 94 MET A O 1
ATOM 733 N N . ASP A 1 95 ? 14.084 -6.122 -6.632 1.00 98.19 95 ASP A N 1
ATOM 734 C CA . ASP A 1 95 ? 14.708 -6.540 -5.376 1.00 98.19 95 ASP A CA 1
ATOM 735 C C . ASP A 1 95 ? 14.281 -5.603 -4.237 1.00 98.19 95 ASP A C 1
ATOM 737 O O . ASP A 1 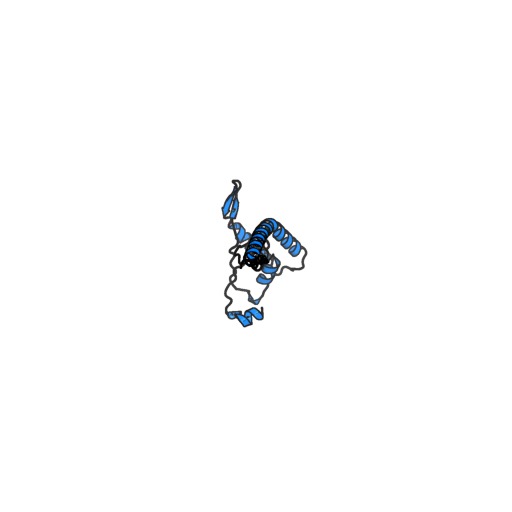95 ? 14.587 -4.407 -4.250 1.00 98.19 95 ASP A O 1
ATOM 741 N N . ALA A 1 96 ? 13.575 -6.159 -3.251 1.00 97.44 96 ALA A N 1
ATOM 742 C CA . ALA A 1 96 ? 13.059 -5.422 -2.103 1.00 97.44 96 ALA A CA 1
ATOM 743 C C . ALA A 1 96 ? 14.158 -4.953 -1.134 1.00 97.44 96 ALA A C 1
ATOM 745 O O . ALA A 1 96 ? 13.880 -4.130 -0.263 1.00 97.44 96 ALA A O 1
ATOM 746 N N . GLU A 1 97 ? 15.380 -5.473 -1.266 1.00 98.00 97 GLU A N 1
ATOM 747 C CA . GLU A 1 97 ? 16.547 -5.057 -0.481 1.00 98.00 97 GLU A CA 1
ATOM 748 C C . GLU A 1 97 ? 17.441 -4.058 -1.241 1.00 98.00 97 GLU A C 1
ATOM 750 O O . GLU A 1 97 ? 18.476 -3.635 -0.730 1.00 98.00 97 GLU A O 1
ATOM 755 N N . SER A 1 98 ? 17.061 -3.663 -2.462 1.00 98.50 98 SER A N 1
ATOM 756 C CA . SER A 1 98 ? 17.838 -2.713 -3.262 1.00 98.50 98 SER A CA 1
ATOM 757 C C . SER A 1 98 ? 17.704 -1.268 -2.772 1.00 98.50 98 SER A C 1
ATOM 759 O O . SER A 1 98 ? 16.650 -0.844 -2.290 1.00 98.50 98 SER A O 1
ATOM 761 N N . ASP A 1 99 ? 18.741 -0.459 -3.012 1.00 98.62 99 ASP A N 1
ATOM 762 C CA . ASP A 1 99 ? 18.715 0.985 -2.729 1.00 98.62 99 ASP A CA 1
ATOM 763 C C . ASP A 1 99 ? 17.578 1.705 -3.471 1.00 98.62 99 ASP A C 1
ATOM 765 O O . ASP A 1 99 ? 16.990 2.654 -2.952 1.00 98.62 99 ASP A O 1
ATOM 769 N N . ALA A 1 100 ? 17.238 1.243 -4.679 1.00 98.31 100 ALA A N 1
ATOM 770 C CA . ALA A 1 100 ? 16.138 1.792 -5.466 1.00 98.31 100 ALA A CA 1
ATOM 771 C C . ALA A 1 100 ? 14.783 1.557 -4.785 1.00 98.31 100 ALA A C 1
ATOM 773 O O . ALA A 1 100 ? 13.978 2.486 -4.686 1.00 98.31 100 ALA A O 1
ATOM 774 N N . PHE A 1 101 ? 14.552 0.344 -4.272 1.00 98.69 101 PHE A N 1
ATOM 775 C CA . PHE A 1 101 ? 13.348 0.033 -3.506 1.00 98.69 101 PHE A CA 1
ATOM 776 C C . PHE A 1 101 ? 13.288 0.866 -2.221 1.00 98.69 101 PHE A C 1
ATOM 778 O O . PHE A 1 101 ? 12.269 1.499 -1.950 1.00 98.69 101 PHE A O 1
ATOM 785 N N . ALA A 1 102 ? 14.390 0.930 -1.468 1.00 98.62 102 ALA A N 1
ATOM 786 C CA . ALA A 1 102 ? 14.460 1.695 -0.224 1.00 98.62 102 ALA A CA 1
ATOM 787 C C . ALA A 1 102 ? 14.205 3.199 -0.443 1.00 98.62 102 ALA A C 1
ATOM 789 O O . ALA A 1 102 ? 13.495 3.836 0.339 1.00 98.62 102 ALA A O 1
ATOM 790 N N . ALA A 1 103 ? 14.744 3.774 -1.523 1.00 98.69 103 ALA A N 1
ATOM 791 C CA . ALA A 1 103 ? 14.514 5.170 -1.883 1.00 98.69 103 ALA A CA 1
ATOM 792 C C . ALA A 1 103 ? 13.043 5.438 -2.237 1.00 98.69 103 ALA A C 1
ATOM 794 O O . ALA A 1 103 ? 12.462 6.405 -1.738 1.00 98.69 103 ALA A O 1
ATOM 795 N N . LEU A 1 104 ? 12.434 4.568 -3.048 1.00 98.62 104 LEU A N 1
ATOM 796 C CA . LEU A 1 104 ? 11.031 4.675 -3.446 1.00 98.62 104 LEU A CA 1
ATOM 797 C C . LEU A 1 104 ? 10.083 4.510 -2.251 1.00 98.62 104 LEU A C 1
ATOM 799 O O . LEU A 1 104 ? 9.145 5.291 -2.085 1.00 98.62 104 LEU A O 1
ATOM 803 N N . GLU A 1 105 ? 10.341 3.527 -1.389 1.00 98.56 105 GLU A N 1
ATOM 804 C CA . GLU A 1 105 ? 9.569 3.314 -0.166 1.00 98.56 105 GLU A CA 1
ATOM 805 C C . GLU A 1 105 ? 9.636 4.541 0.746 1.00 98.56 105 GLU A C 1
ATOM 807 O O . GLU A 1 105 ? 8.600 5.010 1.222 1.00 98.56 105 GLU A O 1
ATOM 812 N N . ARG A 1 106 ? 10.832 5.110 0.936 1.00 98.69 106 ARG A N 1
ATOM 813 C CA . ARG A 1 106 ? 11.014 6.324 1.735 1.00 98.69 106 ARG A CA 1
ATOM 814 C C . ARG A 1 106 ? 10.259 7.516 1.150 1.00 98.69 106 ARG A C 1
ATOM 816 O O . ARG A 1 106 ? 9.566 8.203 1.894 1.00 98.69 106 ARG A O 1
ATOM 823 N N . GLU A 1 107 ? 10.348 7.747 -0.159 1.00 98.69 107 GLU A N 1
ATOM 824 C CA . GLU A 1 107 ? 9.627 8.839 -0.825 1.00 98.69 107 GLU A CA 1
ATOM 825 C C . GLU A 1 107 ? 8.110 8.734 -0.601 1.00 98.69 107 GLU A C 1
ATOM 827 O O . GLU A 1 107 ? 7.453 9.707 -0.214 1.00 98.69 107 GLU A O 1
ATOM 832 N N . LEU A 1 108 ? 7.539 7.545 -0.811 1.00 98.62 108 LEU A N 1
ATOM 833 C CA . LEU A 1 108 ? 6.106 7.312 -0.636 1.00 98.62 108 LEU A CA 1
ATOM 834 C C . LEU A 1 108 ? 5.688 7.437 0.836 1.00 98.62 108 LEU A C 1
ATOM 836 O O . LEU A 1 108 ? 4.661 8.057 1.138 1.00 98.62 108 LEU A O 1
ATOM 840 N N . GLN A 1 109 ? 6.504 6.930 1.762 1.00 98.50 109 GLN A N 1
ATOM 841 C CA . GLN A 1 109 ? 6.272 7.090 3.195 1.00 98.50 109 GLN A CA 1
ATOM 842 C C . GLN A 1 109 ? 6.295 8.559 3.622 1.00 98.50 109 GLN A C 1
ATOM 844 O O . GLN A 1 109 ? 5.404 8.966 4.376 1.00 98.50 109 GLN A O 1
ATOM 849 N N . ASP A 1 110 ? 7.239 9.356 3.124 1.00 98.62 110 ASP A N 1
ATOM 850 C CA . ASP A 1 110 ? 7.339 10.789 3.417 1.00 98.62 110 ASP A CA 1
ATOM 851 C C . ASP A 1 110 ? 6.108 11.543 2.886 1.00 98.62 110 ASP A C 1
ATOM 853 O O . ASP A 1 110 ? 5.495 12.331 3.612 1.00 98.62 110 ASP A O 1
ATOM 857 N N . ARG A 1 111 ? 5.659 11.232 1.660 1.00 98.00 111 ARG A N 1
ATOM 858 C CA . ARG A 1 111 ? 4.445 11.819 1.058 1.00 98.00 111 ARG A CA 1
ATOM 859 C C . ARG A 1 111 ? 3.188 11.598 1.901 1.00 98.00 111 ARG A C 1
ATOM 861 O O . ARG A 1 111 ? 2.336 12.481 1.975 1.00 98.00 111 ARG A O 1
ATOM 868 N N . GLY A 1 112 ? 3.056 10.432 2.530 1.00 97.88 112 GLY A N 1
ATOM 869 C CA . GLY A 1 112 ? 1.895 10.104 3.361 1.00 97.88 112 GLY A CA 1
ATOM 870 C C . GLY A 1 112 ? 1.997 10.512 4.834 1.00 97.88 112 GLY A C 1
ATOM 871 O O . GLY A 1 112 ? 1.002 10.427 5.557 1.00 97.88 112 GLY A O 1
ATOM 872 N N . ALA A 1 113 ? 3.169 10.958 5.301 1.00 98.38 113 ALA A N 1
ATOM 873 C CA . ALA A 1 113 ? 3.466 11.109 6.727 1.00 98.38 113 ALA A CA 1
ATOM 874 C C . ALA A 1 113 ? 2.495 12.052 7.455 1.00 98.38 113 ALA A C 1
ATOM 876 O O . ALA A 1 113 ? 1.996 11.722 8.531 1.00 98.38 113 ALA A O 1
ATOM 877 N N . ALA A 1 114 ? 2.171 13.199 6.850 1.00 97.88 114 ALA A N 1
ATOM 878 C CA . ALA A 1 114 ? 1.275 14.184 7.455 1.00 97.88 114 ALA A CA 1
ATOM 879 C C . ALA A 1 114 ? -0.153 13.642 7.652 1.00 97.88 114 ALA A C 1
ATOM 881 O O . ALA A 1 114 ? -0.763 13.863 8.701 1.00 97.88 114 ALA A O 1
ATOM 882 N N . GLU A 1 115 ? -0.686 12.906 6.671 1.00 97.06 115 GLU A N 1
ATOM 883 C CA . GLU A 1 115 ? -2.029 12.328 6.779 1.00 97.06 115 GLU A CA 1
ATOM 884 C C . GLU A 1 115 ? -2.040 11.164 7.779 1.00 97.06 115 GLU A C 1
ATOM 886 O O . GLU A 1 115 ? -2.940 11.106 8.618 1.00 97.06 115 GLU A O 1
ATOM 891 N N . ARG A 1 116 ? -1.010 10.301 7.783 1.00 98.06 116 ARG A N 1
ATOM 892 C CA . ARG A 1 116 ? -0.869 9.238 8.796 1.00 98.06 116 ARG A CA 1
ATOM 893 C C . ARG A 1 116 ? -0.815 9.808 10.210 1.00 98.06 116 ARG A C 1
ATOM 895 O O . ARG A 1 116 ? -1.560 9.342 11.068 1.00 98.06 116 ARG A O 1
ATOM 902 N N . GLN A 1 117 ? -0.012 10.849 10.444 1.00 98.38 117 GLN A N 1
ATOM 903 C CA . GLN A 1 117 ? 0.085 11.494 11.758 1.00 98.38 117 GLN A CA 1
ATOM 904 C C . GLN A 1 117 ? -1.266 12.059 12.207 1.00 98.38 117 GLN A C 1
ATOM 906 O O . GLN A 1 117 ? -1.718 11.815 13.322 1.00 98.38 117 GLN A O 1
ATOM 911 N N . LYS A 1 118 ? -1.961 12.772 11.319 1.00 98.25 118 LYS A N 1
ATOM 912 C CA . LYS A 1 118 ? -3.285 13.330 11.608 1.00 98.25 118 LYS A CA 1
ATOM 913 C C . LYS A 1 118 ? -4.309 12.247 11.958 1.00 98.25 118 LYS A C 1
ATOM 915 O O . LYS A 1 118 ? -5.136 12.454 12.848 1.00 98.25 118 LYS A O 1
ATOM 920 N N . ILE A 1 119 ? -4.302 11.116 11.253 1.00 97.75 119 ILE A N 1
ATOM 921 C CA . ILE A 1 119 ? -5.208 10.000 11.541 1.00 97.75 119 ILE A CA 1
ATOM 922 C C . ILE A 1 119 ? -4.812 9.281 12.836 1.00 97.75 119 ILE A C 1
ATOM 924 O O . ILE A 1 119 ? -5.710 8.957 13.618 1.00 97.75 119 ILE A O 1
ATOM 928 N N . GLN A 1 120 ? -3.516 9.106 13.109 1.00 97.62 120 GLN A N 1
ATOM 929 C CA . GLN A 1 120 ? -3.009 8.571 14.376 1.00 97.62 120 GLN A CA 1
ATOM 930 C C . GLN A 1 120 ? -3.500 9.408 15.562 1.00 97.62 120 GLN A C 1
ATOM 932 O O . GLN A 1 120 ? -4.136 8.872 16.465 1.00 97.62 120 GLN A O 1
ATOM 937 N N . ASP A 1 121 ? -3.352 10.734 15.504 1.00 97.81 121 ASP A N 1
ATOM 938 C CA . ASP A 1 121 ? -3.817 11.638 16.563 1.00 97.81 121 ASP A CA 1
ATOM 939 C C . ASP A 1 121 ? -5.326 11.500 16.834 1.00 97.81 121 ASP A C 1
ATOM 941 O O . ASP A 1 121 ? -5.791 11.640 17.969 1.00 97.81 121 ASP A O 1
ATOM 945 N N . GLN A 1 122 ? -6.128 11.267 15.788 1.00 97.00 122 GLN A N 1
ATOM 946 C CA . GLN A 1 122 ? -7.569 11.035 15.930 1.00 97.00 122 GLN A CA 1
ATOM 947 C C . GLN A 1 122 ? -7.862 9.702 16.621 1.00 97.00 122 GLN A C 1
ATOM 949 O O . GLN A 1 122 ? -8.755 9.646 17.472 1.00 97.00 122 GLN A O 1
ATOM 954 N N . VAL A 1 123 ? -7.132 8.647 16.250 1.00 95.94 123 VAL A N 1
ATOM 955 C CA . VAL A 1 123 ? -7.250 7.320 16.863 1.00 95.94 123 VAL A CA 1
ATOM 956 C C . VAL A 1 123 ? -6.861 7.399 18.337 1.00 95.94 123 VAL A C 1
ATOM 958 O O . VAL A 1 123 ? -7.667 7.031 19.186 1.00 95.94 123 VAL A O 1
ATOM 961 N N . ASP A 1 124 ? -5.727 8.015 18.664 1.00 95.62 124 ASP A N 1
ATOM 962 C CA . ASP A 1 124 ? -5.240 8.152 20.040 1.00 95.62 124 ASP A CA 1
ATOM 963 C C . ASP A 1 124 ? -6.226 8.921 20.926 1.00 95.62 124 ASP A C 1
ATOM 965 O O . ASP A 1 124 ? -6.540 8.509 22.048 1.00 95.62 124 ASP A O 1
ATOM 969 N N . LYS A 1 125 ? -6.795 10.019 20.409 1.00 95.88 125 LYS A N 1
ATOM 970 C CA . LYS A 1 125 ? -7.838 10.786 21.111 1.00 95.88 125 LYS A CA 1
ATOM 971 C C . LYS A 1 125 ? -9.087 9.947 21.377 1.00 95.88 125 LYS A C 1
ATOM 973 O O . LYS A 1 125 ? -9.692 10.084 22.446 1.00 95.88 125 LYS A O 1
ATOM 978 N N . LYS A 1 126 ? -9.496 9.103 20.424 1.00 93.94 126 LYS A N 1
ATOM 979 C CA . LYS A 1 126 ? -10.657 8.216 20.576 1.00 93.94 126 LYS A CA 1
ATOM 980 C C . LYS A 1 126 ? -10.375 7.135 21.619 1.00 93.94 126 LYS A C 1
ATOM 982 O O . LYS A 1 126 ? -11.144 7.028 22.574 1.00 93.94 126 LYS A O 1
ATOM 987 N N . THR A 1 127 ? -9.245 6.442 21.508 1.00 92.56 127 THR A N 1
ATOM 988 C CA . THR A 1 127 ? -8.809 5.405 22.452 1.00 92.56 127 THR A CA 1
ATOM 989 C C . THR A 1 127 ? -8.715 5.962 23.871 1.00 92.56 127 THR A C 1
ATOM 991 O O . THR A 1 127 ? -9.313 5.418 24.796 1.00 92.56 127 THR A O 1
ATOM 994 N N . ALA A 1 128 ? -8.085 7.126 24.062 1.00 93.25 128 ALA A N 1
ATOM 995 C CA . ALA A 1 128 ? -7.992 7.765 25.375 1.00 93.25 128 ALA A CA 1
ATOM 996 C C . ALA A 1 128 ? -9.369 8.098 25.983 1.00 93.25 128 ALA A C 1
ATOM 998 O O . ALA A 1 128 ? -9.561 8.010 27.200 1.00 93.25 128 ALA A O 1
ATOM 999 N N . LYS A 1 129 ? -10.346 8.489 25.154 1.00 93.25 129 LYS A N 1
ATOM 1000 C CA . LYS A 1 129 ? -11.721 8.760 25.596 1.00 93.25 129 LYS A CA 1
ATOM 1001 C C . LYS A 1 129 ? -12.454 7.476 25.988 1.00 93.25 129 LYS A C 1
ATOM 1003 O O . LYS A 1 129 ? -13.202 7.494 26.965 1.00 93.25 129 LYS A O 1
ATOM 1008 N N . GLU A 1 130 ? -12.256 6.390 25.251 1.00 91.81 130 GLU A N 1
ATOM 1009 C CA . GLU A 1 130 ? -12.862 5.084 25.532 1.00 91.81 130 GLU A CA 1
ATOM 1010 C C . GLU A 1 130 ? -12.286 4.465 26.808 1.00 91.81 130 GLU A C 1
ATOM 1012 O O . GLU A 1 130 ? -13.055 4.108 27.701 1.00 91.81 130 GLU A O 1
ATOM 1017 N N . THR A 1 131 ? -10.963 4.493 26.990 1.00 91.62 131 THR A N 1
ATOM 1018 C CA . THR A 1 131 ? -10.306 4.038 28.226 1.00 91.62 131 THR A CA 1
ATOM 1019 C C . THR A 1 131 ? -10.797 4.813 29.452 1.00 91.62 131 THR A C 1
ATOM 1021 O O . THR A 1 131 ? -11.096 4.222 30.488 1.00 91.62 131 THR A O 1
ATOM 1024 N N . LYS A 1 132 ? -10.969 6.141 29.341 1.00 90.94 132 LYS A N 1
ATOM 1025 C CA . LYS A 1 132 ? -11.536 6.967 30.426 1.00 90.94 132 LYS A CA 1
ATOM 1026 C C . LYS A 1 132 ? -12.987 6.610 30.760 1.00 90.94 132 LYS A C 1
ATOM 1028 O O . LYS A 1 132 ? -13.379 6.740 31.916 1.00 90.94 132 LYS A O 1
ATOM 1033 N N . LYS A 1 133 ? -13.788 6.194 29.775 1.00 87.69 133 LYS A N 1
ATOM 1034 C CA . LYS A 1 133 ? -15.178 5.755 29.988 1.00 87.69 133 LYS A CA 1
ATOM 1035 C C . LYS A 1 133 ? -15.267 4.350 30.584 1.00 87.69 133 LYS A C 1
ATOM 1037 O O . LYS A 1 133 ? -16.192 4.095 31.347 1.00 87.69 133 LYS A O 1
ATOM 1042 N N . ALA A 1 134 ? -14.335 3.466 30.231 1.00 84.62 134 ALA A N 1
ATOM 1043 C CA . ALA A 1 134 ? -14.270 2.091 30.721 1.00 84.62 134 ALA A CA 1
ATOM 1044 C C . ALA A 1 134 ? -13.670 1.976 32.136 1.00 84.62 134 ALA A C 1
ATOM 1046 O O . ALA A 1 134 ? -13.852 0.95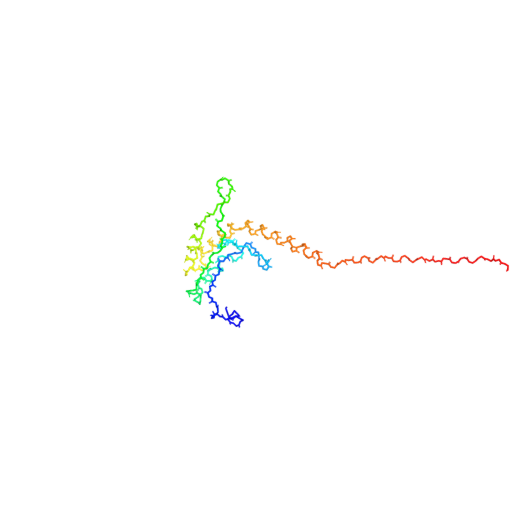7 32.800 1.00 84.62 134 ALA A O 1
ATOM 1047 N N . ALA A 1 135 ? -12.973 3.011 32.621 1.00 78.31 135 ALA A N 1
ATOM 1048 C CA . ALA A 1 135 ? -12.415 3.023 33.968 1.00 78.31 135 ALA A CA 1
ATOM 1049 C C . ALA A 1 135 ? -13.527 2.950 35.043 1.00 78.31 135 ALA A C 1
ATOM 1051 O O . ALA A 1 135 ? -14.500 3.711 34.979 1.00 78.31 135 ALA A O 1
ATOM 1052 N N . PRO A 1 136 ? -13.394 2.082 36.065 1.00 70.75 136 PRO A N 1
ATOM 1053 C CA . PRO A 1 136 ? -14.391 1.965 37.121 1.00 70.75 136 PRO A CA 1
ATOM 1054 C C . PRO A 1 136 ? -14.529 3.292 37.878 1.00 70.75 136 PRO A C 1
ATOM 1056 O O . PRO A 1 136 ? -13.536 3.911 38.274 1.00 70.75 136 PRO A O 1
ATOM 1059 N N . LYS A 1 137 ? -15.773 3.737 38.107 1.00 65.69 137 LYS A N 1
ATOM 1060 C CA . LYS A 1 137 ? -16.050 4.900 38.961 1.00 65.69 137 LYS A CA 1
ATOM 1061 C C . LYS A 1 137 ? -15.472 4.614 40.347 1.00 65.69 137 LYS A C 1
ATOM 1063 O O . LYS A 1 137 ? -15.957 3.717 41.031 1.00 65.69 137 LYS A O 1
ATOM 1068 N N . LYS A 1 138 ? -14.472 5.390 40.787 1.00 59.09 138 LYS A N 1
ATOM 1069 C CA . LYS A 1 138 ? -14.054 5.405 42.195 1.00 59.09 138 LYS A CA 1
ATOM 1070 C C . LYS A 1 138 ? -15.273 5.798 43.032 1.00 59.09 138 LYS A C 1
ATOM 1072 O O . LYS A 1 138 ? -15.638 6.970 43.084 1.00 59.09 138 LYS A O 1
ATOM 1077 N N . THR A 1 139 ? -15.928 4.828 43.662 1.00 51.09 139 THR A N 1
ATOM 1078 C CA . THR A 1 139 ? -16.915 5.098 44.705 1.00 51.09 139 THR A CA 1
ATOM 1079 C C . THR A 1 139 ? -16.165 5.728 45.868 1.00 51.09 139 THR A C 1
ATOM 1081 O O . THR A 1 139 ? -15.428 5.048 46.579 1.00 51.09 139 THR A O 1
ATOM 1084 N N . ALA A 1 140 ? -16.305 7.042 46.034 1.00 55.41 140 ALA A N 1
ATOM 1085 C CA . ALA A 1 140 ? -15.837 7.725 47.227 1.00 55.41 140 ALA A CA 1
ATOM 1086 C C . ALA A 1 140 ? -16.614 7.160 48.426 1.00 55.41 140 ALA A C 1
ATOM 1088 O O . ALA A 1 140 ? -17.794 7.461 48.613 1.00 55.41 140 ALA A O 1
ATOM 1089 N N . ALA A 1 141 ? -15.970 6.298 49.214 1.00 52.16 141 ALA A N 1
ATOM 1090 C CA . ALA A 1 141 ? -16.501 5.872 50.496 1.00 52.16 141 ALA A CA 1
ATOM 1091 C C . ALA A 1 141 ? -16.575 7.107 51.407 1.00 52.16 141 ALA A C 1
ATOM 1093 O O . ALA A 1 141 ? -15.557 7.642 51.841 1.00 52.16 141 ALA A O 1
ATOM 1094 N N . LYS A 1 142 ? -17.794 7.597 51.654 1.00 48.91 142 LYS A N 1
ATOM 1095 C CA . LYS A 1 142 ? -18.065 8.652 52.637 1.00 48.91 142 LYS A CA 1
ATOM 1096 C C . LYS A 1 142 ? -17.642 8.128 54.020 1.00 48.91 142 LYS A C 1
ATOM 1098 O O . LYS A 1 142 ? -18.147 7.074 54.416 1.00 48.91 142 LYS A O 1
ATOM 1103 N N . PRO A 1 143 ? -16.782 8.822 54.786 1.00 48.47 143 PRO A N 1
ATOM 1104 C CA . PRO A 1 143 ? -16.502 8.408 56.152 1.00 48.47 143 PRO A CA 1
ATOM 1105 C C . PRO A 1 143 ? -17.781 8.600 56.976 1.00 48.47 143 PRO A C 1
ATOM 1107 O O . PRO A 1 143 ? -18.306 9.709 57.097 1.00 48.47 143 PRO A O 1
ATOM 1110 N N . ARG A 1 144 ? -18.333 7.505 57.509 1.00 46.72 144 ARG A N 1
ATOM 1111 C CA . ARG A 1 144 ? -19.433 7.552 58.479 1.00 46.72 144 ARG A CA 1
ATOM 1112 C C . ARG A 1 144 ? -18.892 8.151 59.778 1.00 46.72 144 ARG A C 1
ATOM 1114 O O . ARG A 1 144 ? -18.201 7.475 60.533 1.00 46.72 144 ARG A O 1
ATOM 1121 N N . GLY A 1 145 ? -19.205 9.423 60.021 1.00 43.28 145 GLY A N 1
ATOM 1122 C CA . GLY A 1 145 ? -18.962 10.084 61.300 1.00 43.28 145 GLY A CA 1
ATOM 1123 C C . GLY A 1 145 ? -19.691 9.353 62.427 1.00 43.28 145 GLY A C 1
ATOM 1124 O O . GLY A 1 145 ? -20.916 9.241 62.423 1.00 43.28 145 GLY A O 1
ATOM 1125 N N . ARG A 1 146 ? -18.925 8.830 63.383 1.00 42.91 146 ARG A N 1
ATOM 1126 C CA . ARG A 1 146 ? -19.415 8.180 64.599 1.00 42.91 146 ARG A CA 1
ATOM 1127 C C . ARG A 1 146 ? -19.824 9.285 65.582 1.00 42.91 146 ARG A C 1
ATOM 1129 O O . ARG A 1 146 ? -18.967 9.858 66.245 1.00 42.91 146 ARG A O 1
ATOM 1136 N N . LYS A 1 147 ? -21.116 9.629 65.647 1.00 42.28 147 LYS A N 1
ATOM 1137 C CA . LYS A 1 147 ? -21.660 10.479 66.722 1.00 42.28 147 LYS A CA 1
ATOM 1138 C C . LYS A 1 147 ? -21.641 9.665 68.020 1.00 42.28 147 LYS A C 1
ATOM 1140 O O . LYS A 1 147 ? -22.392 8.702 68.152 1.00 42.28 147 LYS A O 1
ATOM 1145 N N . LYS A 1 148 ? -20.749 10.030 68.941 1.00 40.38 148 LYS A N 1
ATOM 1146 C CA . LYS A 1 148 ? -20.750 9.575 70.334 1.00 40.38 148 LYS A CA 1
ATOM 1147 C C . LYS A 1 148 ? -21.911 10.309 71.026 1.00 40.38 148 LYS A C 1
ATOM 1149 O O . LYS A 1 148 ? -21.922 11.536 71.026 1.00 40.38 148 LYS A O 1
ATOM 1154 N N . LYS A 1 149 ? -22.924 9.575 71.489 1.00 40.12 149 LYS A N 1
ATOM 1155 C CA . LYS A 1 149 ? -23.964 10.089 72.392 1.00 40.12 149 LYS A CA 1
ATOM 1156 C C . LYS A 1 149 ? -23.357 10.028 73.796 1.00 40.12 149 LYS A C 1
ATOM 1158 O O . LYS A 1 149 ? -23.005 8.936 74.231 1.00 40.12 149 LYS A O 1
ATOM 1163 N N . GLU A 1 150 ? -23.151 11.175 74.429 1.00 39.38 150 GLU A N 1
ATOM 1164 C CA . GLU A 1 150 ? -22.997 11.257 75.883 1.00 39.38 150 GLU A CA 1
ATOM 1165 C C . GLU A 1 150 ? -24.406 11.222 76.479 1.00 39.38 150 GLU A C 1
ATOM 1167 O O . GLU A 1 150 ? -25.256 12.031 76.105 1.00 39.38 150 GLU A O 1
ATOM 1172 N N . GLU A 1 151 ? -24.665 10.219 77.315 1.00 38.59 151 GLU A N 1
ATOM 1173 C CA . GLU A 1 151 ? -25.790 10.195 78.245 1.00 38.59 151 GLU A CA 1
ATOM 1174 C C . GLU A 1 151 ? -25.369 10.980 79.487 1.00 38.59 151 GLU A C 1
ATOM 1176 O O . GLU A 1 151 ? -24.381 10.645 80.139 1.00 38.59 151 GLU A O 1
ATOM 1181 N N . THR A 1 152 ? -26.108 12.041 79.783 1.00 38.66 152 THR A N 1
ATOM 1182 C CA . THR A 1 152 ? -26.185 12.642 81.111 1.00 38.66 152 THR A CA 1
ATOM 1183 C C . THR A 1 152 ? -27.570 12.292 81.638 1.00 38.66 152 THR A C 1
ATOM 1185 O O . THR A 1 152 ? -28.549 12.859 81.151 1.00 38.66 152 THR A O 1
ATOM 1188 N N . ASP A 1 153 ? -27.644 11.327 82.553 1.00 40.03 153 ASP A N 1
ATOM 1189 C CA . ASP A 1 153 ? -28.814 11.140 83.411 1.00 40.03 153 ASP A CA 1
ATOM 1190 C C . ASP A 1 153 ? -28.674 12.096 84.598 1.00 40.03 153 ASP A C 1
ATOM 1192 O O . ASP A 1 153 ? -27.660 12.095 85.300 1.00 40.03 153 ASP A O 1
ATOM 1196 N N . ASP A 1 154 ? -29.685 12.946 84.737 1.00 43.12 154 ASP A N 1
ATOM 1197 C CA . ASP A 1 154 ? -29.910 13.889 85.825 1.00 43.12 154 ASP A CA 1
ATOM 1198 C C . ASP A 1 154 ? -30.916 13.241 86.789 1.00 43.12 154 ASP A C 1
ATOM 1200 O O . ASP A 1 154 ? -31.939 12.700 86.360 1.00 43.12 154 ASP A O 1
ATOM 1204 N N . GLU A 1 155 ? -30.588 13.245 88.080 1.00 44.12 155 GLU A N 1
ATOM 1205 C CA . GLU A 1 155 ? -31.428 12.748 89.172 1.00 44.12 155 GLU A CA 1
ATOM 1206 C C . GLU A 1 155 ? -32.688 13.611 89.334 1.00 44.12 155 GLU A C 1
ATOM 1208 O O . GLU A 1 155 ? -32.595 14.836 89.314 1.00 44.12 155 GLU A O 1
ATOM 1213 N N . SER A 1 156 ? -33.848 13.000 89.609 1.00 43.41 156 SER A N 1
ATOM 1214 C CA . SER A 1 156 ? -34.937 13.615 90.392 1.00 43.41 156 SER A CA 1
ATOM 1215 C C . SER A 1 156 ? -35.931 12.555 90.899 1.00 43.41 156 SER A C 1
ATOM 1217 O O . SER A 1 156 ? -36.609 11.933 90.083 1.00 43.41 156 SER A O 1
ATOM 1219 N N . ASP A 1 157 ? -35.995 12.447 92.234 1.00 40.19 157 ASP A N 1
ATOM 1220 C CA . ASP A 1 157 ? -37.017 11.866 93.144 1.00 40.19 157 ASP A CA 1
ATOM 1221 C C . ASP A 1 157 ? -37.436 10.382 93.040 1.00 40.19 157 ASP A C 1
ATOM 1223 O O . ASP A 1 157 ? -38.204 9.993 92.130 1.00 40.19 157 ASP A O 1
#

Organism: Verticillium dahliae (strain VdLs.17 / ATCC MYA-4575 / FGSC 10137) (NCBI:txid498257)

Sequence (157 aa):
MAAFDDIVGLRYLKALHLNDSKAPFDSHRDLHANIGTGFLGLRAFHSVVNYAPFAGLPMVLETPIDRKGPDGKSVEDRQVWADEIKLLESLIGMDAESDAFAALERELQDRGAAERQKIQDQVDKKTAKETKKAAPKKTAAKPRGRKKKEETDDESD

InterPro domains:
  IPR001719 AP endonuclease 2 [PS51432] (1-93)
  IPR001719 AP endonuclease 2 [PTHR21445] (1-96)
  IPR013022 Xylose isomerase-like, TIM barrel domain [PF01261] (3-90)
  IPR036237 Xylose isomerase-like superfamily [SSF51658] (2-99)

Radius of gyration: 29.33 Å; chains: 1; bounding box: 56×51×107 Å

Secondary structure (DSSP, 8-state):
-HHHHHHT-GGG---EE--EESS-TT-----EE-TTTSSS-HHHHHHHHT-GGGTT--EE-----EEE-TTS-EEE-THHHHHHHHHHHHTTT--TTSHHHHHHHHHHHHHHHHHHHHHHHHHHHHHHHHHHHHS-----------------PPP--

pLDDT: mean 89.38, std 17.69, range [38.59, 98.75]